Protein AF-A0A520G9H1-F1 (afdb_monomer)

Mean predicted aligned error: 18.65 Å

Radius of gyration: 43.54 Å; Cα contacts (8 Å, |Δi|>4): 37; chains: 1; bounding box: 94×42×138 Å

Solvent-accessible surface area (backbone atoms only — not comparable to full-atom va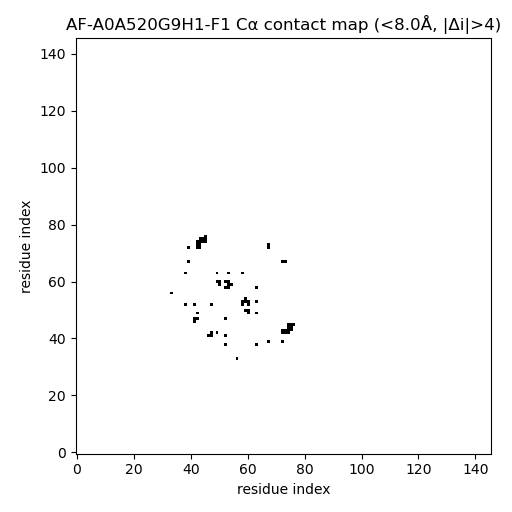lues): 9070 Å² total; per-residue (Å²): 139,77,81,86,88,86,83,84,87,80,88,83,88,86,79,90,80,81,83,88,83,83,87,83,88,84,87,81,88,75,91,69,79,76,64,58,66,62,52,49,52,45,47,36,65,47,79,60,51,62,62,58,53,11,63,76,67,75,46,53,49,67,57,56,55,55,46,33,67,73,72,68,62,66,60,67,56,60,63,64,50,48,55,49,51,52,52,48,52,51,50,53,50,52,54,49,50,54,51,51,52,53,52,49,54,50,50,53,52,51,50,54,52,50,51,53,53,50,51,53,54,53,49,51,54,52,51,54,50,49,53,50,56,51,50,50,53,54,49,53,59,52,61,75,74,110

Secondary structure (DSSP, 8-state):
-----------------------------------HHHHHHHHHH--S-HHHHHHHTT--HHHHHHHHHHTT-----HHHHHHHHHHHHHHHHHHHHHHHHHHHHHHHHHHHHHHHHHHHHHHHHHHHHHHHHHHHHHHHHHHTT-

Nearest PDB structures (foldseek):
  3lsg-assembly2_D  TM=4.591E-01  e=7.393E-01  Fusobacterium nucleatum subsp. nucleatum
  4a12-assembly1_B  TM=5.790E-01  e=2.639E+00  Staphylococcus aureus
  5nr6-assembly1_A  TM=4.428E-01  e=7.101E+00  Dictyostelium discoideum
  1wpk-assembly1_A  TM=4.529E-01  e=9.421E+00  Escherichia coli

Structure (mmCIF, N/CA/C/O backbone):
data_AF-A0A520G9H1-F1
#
_entry.id   AF-A0A520G9H1-F1
#
loop_
_atom_site.group_PDB
_atom_site.id
_atom_site.type_symbol
_atom_site.label_atom_id
_atom_site.label_alt_id
_atom_site.label_comp_id
_atom_site.label_asym_id
_atom_site.label_entity_id
_atom_site.label_seq_id
_atom_site.pdbx_PDB_ins_code
_atom_site.Cartn_x
_atom_site.Cartn_y
_atom_site.Cartn_z
_atom_site.occupancy
_atom_site.B_iso_or_equiv
_atom_site.auth_seq_id
_atom_site.auth_comp_id
_atom_site.auth_asym_id
_atom_site.auth_atom_id
_atom_site.pdbx_PDB_model_num
ATOM 1 N N . MET A 1 1 ? 28.851 23.096 -80.009 1.00 40.75 1 MET A N 1
ATOM 2 C CA . MET A 1 1 ? 27.704 23.690 -79.290 1.00 40.75 1 MET A CA 1
ATOM 3 C C . MET A 1 1 ? 27.801 23.240 -77.842 1.00 40.75 1 MET A C 1
ATOM 5 O O . MET A 1 1 ? 27.926 22.049 -77.636 1.00 40.75 1 MET A O 1
ATOM 9 N N . ALA A 1 2 ? 27.799 24.057 -76.806 1.00 39.44 2 ALA A N 1
ATOM 10 C CA . ALA A 1 2 ? 27.828 25.498 -76.655 1.00 39.44 2 ALA A CA 1
ATOM 11 C C . ALA A 1 2 ? 28.140 25.734 -75.160 1.00 39.44 2 ALA A C 1
ATOM 13 O O . ALA A 1 2 ? 27.678 24.973 -74.318 1.00 39.44 2 ALA A O 1
ATOM 14 N N . SER A 1 3 ? 28.926 26.774 -74.890 1.00 33.31 3 SER A N 1
ATOM 15 C CA . SER A 1 3 ? 28.736 27.734 -73.799 1.00 33.31 3 SER A CA 1
ATOM 16 C C . SER A 1 3 ? 28.707 27.273 -72.326 1.00 33.31 3 SER A C 1
ATOM 18 O O . SER A 1 3 ? 27.790 26.616 -71.848 1.00 33.31 3 SER A O 1
ATOM 20 N N . THR A 1 4 ? 29.700 27.793 -71.592 1.00 44.66 4 THR A N 1
ATOM 21 C CA . THR A 1 4 ? 29.676 28.400 -70.233 1.00 44.66 4 THR A CA 1
ATOM 22 C C . THR A 1 4 ? 28.349 29.128 -69.887 1.00 44.66 4 THR A C 1
ATOM 24 O O . THR A 1 4 ? 27.524 29.282 -70.785 1.00 44.66 4 THR A O 1
ATOM 27 N N . PRO A 1 5 ? 28.146 29.798 -68.720 1.00 54.22 5 PRO A N 1
ATOM 28 C CA . PRO A 1 5 ? 28.760 29.799 -67.371 1.00 54.22 5 PRO A CA 1
ATOM 29 C C . PRO A 1 5 ? 27.691 29.865 -66.231 1.00 54.22 5 PRO A C 1
ATOM 31 O O . PRO A 1 5 ? 26.507 29.979 -66.505 1.00 54.22 5 PRO A O 1
ATOM 34 N N . ALA A 1 6 ? 28.099 29.862 -64.951 1.00 31.56 6 ALA A N 1
ATOM 35 C CA . ALA A 1 6 ? 27.525 30.637 -63.817 1.00 31.56 6 ALA A CA 1
ATOM 36 C C . ALA A 1 6 ? 27.934 29.963 -62.489 1.00 31.56 6 ALA A C 1
ATOM 38 O O . ALA A 1 6 ? 27.896 28.750 -62.369 1.00 31.56 6 ALA A O 1
ATOM 39 N N . GLY A 1 7 ? 28.361 30.632 -61.421 1.00 33.72 7 GLY A N 1
ATOM 40 C CA . GLY A 1 7 ? 28.174 32.033 -61.078 1.00 33.72 7 GLY A CA 1
ATOM 41 C C . GLY A 1 7 ? 27.640 32.152 -59.646 1.00 33.72 7 GLY A C 1
ATOM 42 O O . GLY A 1 7 ? 26.453 32.337 -59.459 1.00 33.72 7 GLY A O 1
ATOM 43 N N . LYS A 1 8 ? 28.555 32.062 -58.668 1.00 33.97 8 LYS A N 1
ATOM 44 C CA . LYS A 1 8 ? 28.597 32.777 -57.370 1.00 33.97 8 LYS A CA 1
ATOM 45 C C . LYS A 1 8 ? 27.378 32.807 -56.405 1.00 33.97 8 LYS A C 1
ATOM 47 O O . LYS A 1 8 ? 26.420 33.527 -56.638 1.00 33.97 8 LYS A O 1
ATOM 52 N N . LYS A 1 9 ? 27.715 32.368 -55.168 1.00 37.31 9 LYS A N 1
ATOM 53 C CA . LYS A 1 9 ? 27.503 33.009 -53.831 1.00 37.31 9 LYS A CA 1
ATOM 54 C C . LYS A 1 9 ? 26.092 32.951 -53.195 1.00 37.31 9 LYS A C 1
ATOM 56 O O . LYS A 1 9 ? 25.126 32.843 -53.930 1.00 37.31 9 LYS A O 1
ATOM 61 N N . PRO A 1 10 ? 25.938 33.207 -51.869 1.00 42.09 10 PRO A N 1
ATOM 62 C CA . PRO A 1 10 ? 26.888 33.127 -50.736 1.00 42.09 10 PRO A CA 1
ATOM 63 C C . PRO A 1 10 ? 26.280 32.519 -49.436 1.00 42.09 10 PRO A C 1
ATOM 65 O O . PRO A 1 10 ? 25.092 32.262 -49.369 1.00 42.09 10 PRO A O 1
ATOM 68 N N . ALA A 1 11 ? 27.126 32.382 -48.400 1.00 35.03 11 ALA A N 1
ATOM 69 C CA . ALA A 1 11 ? 26.870 32.700 -46.977 1.00 35.03 11 ALA A CA 1
ATOM 70 C C . ALA A 1 11 ? 25.606 32.127 -46.277 1.00 35.03 11 ALA A C 1
ATOM 72 O O . ALA A 1 11 ? 24.482 32.313 -46.705 1.00 35.03 11 ALA A O 1
ATOM 73 N N . ASN A 1 12 ? 25.703 31.549 -45.080 1.00 34.00 12 ASN A N 1
ATOM 74 C CA . ASN A 1 12 ? 26.249 32.235 -43.909 1.00 34.00 12 ASN A CA 1
ATOM 75 C C . ASN A 1 12 ? 26.638 31.236 -42.781 1.00 34.00 12 ASN A C 1
ATOM 77 O O . ASN A 1 12 ? 26.134 30.115 -42.755 1.00 34.00 12 ASN A O 1
ATOM 81 N N . PRO A 1 13 ? 27.540 31.642 -41.866 1.00 46.19 13 PRO A N 1
ATOM 82 C CA . PRO A 1 13 ? 28.202 30.848 -40.826 1.00 46.19 13 PRO A CA 1
ATOM 83 C C . PRO A 1 13 ? 27.383 30.979 -39.508 1.00 46.19 13 PRO A C 1
ATOM 85 O O . PRO A 1 13 ? 26.207 31.326 -39.598 1.00 46.19 13 PRO A O 1
ATOM 88 N N . PRO A 1 14 ? 27.917 30.820 -38.275 1.00 46.28 14 PRO A N 1
ATOM 89 C CA . PRO A 1 14 ? 29.242 30.394 -37.815 1.00 46.28 14 PRO A CA 1
ATOM 90 C C . PRO A 1 14 ? 29.142 29.251 -36.773 1.00 46.28 14 PRO A C 1
ATOM 92 O O . PRO A 1 14 ? 28.071 28.880 -36.314 1.00 46.28 14 PRO A O 1
ATOM 95 N N . LYS A 1 15 ? 30.237 28.619 -36.354 1.00 32.94 15 LYS A N 1
ATOM 96 C CA . LYS A 1 15 ? 30.960 29.099 -35.171 1.00 32.94 15 LYS A CA 1
ATOM 97 C C . LYS A 1 15 ? 32.354 28.490 -35.112 1.00 32.94 15 LYS A C 1
ATOM 99 O O . LYS A 1 15 ? 32.540 27.279 -35.078 1.00 32.94 15 LYS A O 1
ATOM 104 N N . LYS A 1 16 ? 33.315 29.413 -35.088 1.00 35.91 16 LYS A N 1
ATOM 105 C CA . LYS A 1 16 ? 34.691 29.223 -34.647 1.00 35.91 16 LYS A CA 1
ATOM 106 C C . LYS A 1 16 ? 34.694 28.554 -33.273 1.00 35.91 16 LYS A C 1
ATOM 108 O O . LYS A 1 16 ? 34.070 29.066 -32.348 1.00 35.91 16 LYS A O 1
ATOM 113 N N . SER A 1 17 ? 35.518 27.532 -33.120 1.00 31.02 17 SER A N 1
ATOM 114 C CA . SER A 1 17 ? 36.286 27.369 -31.892 1.00 31.02 17 SER A CA 1
ATOM 115 C C . SER A 1 17 ? 37.723 27.054 -32.279 1.00 31.02 17 SER A C 1
ATOM 117 O O . SER A 1 17 ? 38.029 26.113 -33.009 1.00 31.02 17 SER A O 1
ATOM 119 N N . THR A 1 18 ? 38.556 27.987 -31.862 1.00 29.55 18 THR A N 1
ATOM 120 C CA . THR A 1 18 ? 39.968 28.208 -32.118 1.00 29.55 18 THR A CA 1
ATOM 121 C C . THR A 1 18 ? 40.826 27.011 -31.688 1.00 29.55 18 THR A C 1
ATOM 123 O O . THR A 1 18 ? 40.530 26.355 -30.694 1.00 29.55 18 THR A O 1
ATOM 126 N N . LYS A 1 19 ? 41.898 26.741 -32.445 1.00 36.81 19 LYS A N 1
ATOM 127 C CA . LYS A 1 19 ? 42.982 25.801 -32.095 1.00 36.81 19 LYS A CA 1
ATOM 128 C C . LYS A 1 19 ? 43.787 26.315 -30.881 1.00 36.81 19 LYS A C 1
ATOM 130 O O . LYS A 1 19 ? 43.704 27.501 -30.565 1.00 36.81 19 LYS A O 1
ATOM 135 N N . PRO A 1 20 ? 44.669 25.482 -30.304 1.00 35.34 20 PRO A N 1
ATOM 136 C CA . PRO A 1 20 ? 46.070 25.588 -30.724 1.00 35.34 20 PRO A CA 1
ATOM 137 C C . PRO A 1 20 ? 46.728 24.234 -31.039 1.00 35.34 20 PRO A C 1
ATOM 139 O O . PRO A 1 20 ? 46.143 23.168 -30.879 1.00 35.34 20 PRO A O 1
ATOM 142 N N . ALA A 1 21 ? 47.916 24.318 -31.633 1.00 32.34 21 ALA A N 1
ATOM 143 C CA . ALA A 1 21 ? 48.558 23.310 -32.464 1.00 32.34 21 ALA A CA 1
ATOM 144 C C . ALA A 1 21 ? 49.596 22.432 -31.728 1.00 32.34 21 ALA A C 1
ATOM 146 O O . ALA A 1 21 ? 50.433 22.963 -31.014 1.00 32.34 21 ALA A O 1
ATOM 147 N N . VAL A 1 22 ? 49.507 21.113 -31.983 1.00 49.72 22 VAL A N 1
ATOM 148 C CA . VAL A 1 22 ? 50.523 20.121 -32.443 1.00 49.72 22 VAL A CA 1
ATOM 149 C C . VAL A 1 22 ? 51.908 20.085 -31.756 1.00 49.72 22 VAL A C 1
ATOM 151 O O . VAL A 1 22 ? 52.572 21.108 -31.638 1.00 49.72 22 VAL A O 1
ATOM 154 N N . PRO A 1 23 ? 52.452 18.874 -31.506 1.00 37.44 23 PRO A N 1
ATOM 155 C CA . PRO A 1 23 ? 53.638 18.512 -32.287 1.00 37.44 23 PRO A CA 1
ATOM 156 C C . PRO A 1 23 ? 53.514 17.169 -33.026 1.00 37.44 23 PRO A C 1
ATOM 158 O O . PRO A 1 23 ? 52.702 16.298 -32.723 1.00 37.44 23 PRO A O 1
ATOM 161 N N . LEU A 1 24 ? 54.295 17.098 -34.099 1.00 37.16 24 LEU A N 1
ATOM 162 C CA . LEU A 1 24 ? 54.280 16.137 -35.191 1.00 37.16 24 LEU A CA 1
ATOM 163 C C . LEU A 1 24 ? 55.089 14.857 -34.888 1.00 37.16 24 LEU A C 1
ATOM 165 O O . LEU A 1 24 ? 56.220 14.950 -34.432 1.00 37.16 24 LEU A O 1
ATOM 169 N N . LYS A 1 25 ? 54.549 13.726 -35.380 1.00 36.75 25 LYS A N 1
ATOM 170 C CA . LYS A 1 25 ? 55.216 12.687 -36.207 1.00 36.75 25 LYS A CA 1
ATOM 171 C C . LYS A 1 25 ? 56.126 11.638 -35.536 1.00 36.75 25 LYS A C 1
ATOM 173 O O . LYS A 1 25 ? 57.214 11.943 -35.076 1.00 36.75 25 LYS A O 1
ATOM 178 N N . ALA A 1 26 ? 55.775 10.366 -35.755 1.00 26.86 26 ALA A N 1
ATOM 179 C CA . ALA A 1 26 ? 56.715 9.322 -36.176 1.00 26.86 26 ALA A CA 1
ATOM 180 C C . ALA A 1 26 ? 55.969 8.274 -37.023 1.00 26.86 26 ALA A C 1
ATOM 182 O O . ALA A 1 26 ? 54.886 7.819 -36.664 1.00 26.86 26 ALA A O 1
ATOM 183 N N . ALA A 1 27 ? 56.526 7.974 -38.192 1.00 32.44 27 ALA A N 1
ATOM 184 C CA . ALA A 1 27 ? 56.030 7.008 -39.159 1.00 32.44 27 ALA A CA 1
ATOM 185 C C . ALA A 1 27 ? 56.606 5.615 -38.868 1.00 32.44 27 ALA A C 1
ATOM 187 O O . ALA A 1 27 ? 57.746 5.521 -38.420 1.00 32.44 27 ALA A O 1
ATOM 188 N N . GLY A 1 28 ? 55.868 4.556 -39.216 1.00 25.66 28 GLY A N 1
ATOM 189 C CA . GLY A 1 28 ? 56.454 3.224 -39.381 1.00 25.66 28 GLY A CA 1
ATOM 190 C C . GLY A 1 28 ? 55.480 2.055 -39.247 1.00 25.66 28 GLY A C 1
ATOM 191 O O . GLY A 1 28 ? 55.240 1.606 -38.140 1.00 25.66 28 GLY A O 1
ATOM 192 N N . SER A 1 29 ? 55.008 1.550 -40.398 1.00 29.97 29 SER A N 1
ATOM 193 C CA . SER A 1 29 ? 54.803 0.121 -40.724 1.00 29.97 29 SER A CA 1
ATOM 194 C C . SER A 1 29 ? 54.009 -0.746 -39.724 1.00 29.97 29 SER A C 1
ATOM 196 O O . SER A 1 29 ? 54.499 -1.135 -38.674 1.00 29.97 29 SER A O 1
ATOM 198 N N . SER A 1 30 ? 52.794 -1.194 -40.031 1.00 31.14 30 SER A N 1
ATOM 199 C CA . SER A 1 30 ? 52.538 -2.193 -41.076 1.00 31.14 30 SER A CA 1
ATOM 200 C C . SER A 1 30 ? 51.032 -2.306 -41.327 1.00 31.14 30 SER A C 1
ATOM 202 O O . SER A 1 30 ? 50.215 -2.084 -40.434 1.00 31.14 30 SER A O 1
ATOM 204 N N . ALA A 1 31 ? 50.664 -2.643 -42.560 1.00 46.59 31 ALA A N 1
ATOM 205 C CA . ALA A 1 31 ? 49.299 -2.958 -42.941 1.00 46.59 31 ALA A CA 1
ATOM 206 C C . ALA A 1 31 ? 48.777 -4.158 -42.131 1.00 46.59 31 ALA A C 1
ATOM 208 O O . ALA A 1 31 ? 48.958 -5.305 -42.524 1.00 46.59 31 ALA A O 1
ATOM 209 N N . ARG A 1 32 ? 48.094 -3.901 -41.012 1.00 48.75 32 ARG A N 1
ATOM 210 C CA . ARG A 1 32 ? 47.029 -4.801 -40.579 1.00 48.75 32 ARG A CA 1
ATOM 211 C C . ARG A 1 32 ? 45.819 -4.411 -41.399 1.00 48.75 32 ARG A C 1
ATOM 213 O O . ARG A 1 32 ? 45.296 -3.308 -41.229 1.00 48.75 32 ARG A O 1
ATOM 220 N N . ALA A 1 33 ? 45.450 -5.266 -42.351 1.00 53.62 33 ALA A N 1
ATOM 221 C CA . ALA A 1 33 ? 44.150 -5.186 -42.991 1.00 53.62 33 ALA A CA 1
ATOM 222 C C . ALA A 1 33 ? 43.130 -4.956 -41.872 1.00 53.62 33 ALA A C 1
ATOM 224 O O . ALA A 1 33 ? 43.058 -5.718 -40.915 1.00 53.62 33 ALA A O 1
ATOM 225 N N . THR A 1 34 ? 42.494 -3.789 -41.873 1.00 60.56 34 THR A N 1
ATOM 226 C CA . THR A 1 34 ? 41.484 -3.499 -40.866 1.00 60.56 34 THR A CA 1
ATOM 227 C C . THR A 1 34 ? 40.316 -4.408 -41.198 1.00 60.56 34 THR A C 1
ATOM 229 O O . THR A 1 34 ? 39.693 -4.213 -42.241 1.00 60.56 34 THR A O 1
ATOM 232 N N . ASP A 1 35 ? 40.072 -5.409 -40.357 1.00 73.19 35 ASP A N 1
ATOM 233 C CA . ASP A 1 35 ? 39.024 -6.411 -40.558 1.00 73.19 35 ASP A CA 1
ATOM 234 C C . ASP A 1 35 ? 37.643 -5.770 -40.352 1.00 73.19 35 ASP A C 1
ATOM 236 O O . ASP A 1 35 ? 37.010 -5.880 -39.302 1.00 73.19 35 ASP A O 1
ATOM 240 N N . TRP A 1 36 ? 37.196 -5.013 -41.358 1.00 76.19 36 TRP A N 1
ATOM 241 C CA . TRP A 1 36 ? 35.937 -4.269 -41.335 1.00 76.19 36 TRP A CA 1
ATOM 242 C C . TRP A 1 36 ? 34.716 -5.188 -41.266 1.00 76.19 36 TRP A C 1
ATOM 244 O O . TRP A 1 36 ? 33.714 -4.784 -40.690 1.00 76.19 36 TRP A O 1
ATOM 254 N N . GLU A 1 37 ? 34.816 -6.413 -41.779 1.00 76.38 37 GLU A N 1
ATOM 255 C CA . GLU A 1 37 ? 33.760 -7.432 -41.711 1.00 76.38 37 GLU A CA 1
ATOM 256 C C . GLU A 1 37 ? 33.506 -7.888 -40.266 1.00 76.38 37 GLU A C 1
ATOM 258 O O . GLU A 1 37 ? 32.363 -7.958 -39.820 1.00 76.38 37 GLU A O 1
ATOM 263 N N . THR A 1 38 ? 34.569 -8.100 -39.485 1.00 76.81 38 THR A N 1
ATOM 264 C CA . THR A 1 38 ? 34.469 -8.426 -38.052 1.00 76.81 38 THR A CA 1
ATOM 265 C C . THR A 1 38 ? 33.843 -7.274 -37.270 1.00 76.81 38 THR A C 1
ATOM 267 O O . THR A 1 38 ? 32.976 -7.479 -36.422 1.00 76.81 38 THR A O 1
ATOM 270 N N . ILE A 1 39 ? 34.231 -6.040 -37.606 1.00 78.75 39 ILE A N 1
ATOM 271 C CA . ILE A 1 39 ? 33.670 -4.828 -37.002 1.00 78.75 39 ILE A CA 1
ATOM 272 C C . ILE A 1 39 ? 32.190 -4.673 -37.379 1.00 78.75 39 ILE A C 1
ATOM 274 O O . ILE A 1 39 ? 31.406 -4.262 -36.531 1.00 78.75 39 ILE A O 1
ATOM 278 N N . GLU A 1 40 ? 31.783 -5.007 -38.606 1.00 78.62 40 GLU A N 1
ATOM 279 C CA . GLU A 1 40 ? 30.380 -4.981 -39.038 1.00 78.62 40 GLU A CA 1
ATOM 280 C C . GLU A 1 40 ? 29.531 -5.990 -38.259 1.00 78.62 40 GLU A C 1
ATOM 282 O O . GLU A 1 40 ? 28.463 -5.636 -37.758 1.00 78.62 40 GLU A O 1
ATOM 287 N N . LEU A 1 41 ? 30.023 -7.222 -38.098 1.00 75.62 41 LEU A N 1
ATOM 288 C CA . LEU A 1 41 ? 29.349 -8.269 -37.327 1.00 75.62 41 LEU A CA 1
ATOM 289 C C . LEU A 1 41 ? 29.172 -7.864 -35.861 1.00 75.62 41 LEU A C 1
ATOM 291 O O . LEU A 1 41 ? 28.061 -7.931 -35.336 1.00 75.62 41 LEU A O 1
ATOM 295 N N . ASP A 1 42 ? 30.229 -7.365 -35.219 1.00 74.12 42 ASP A N 1
ATOM 296 C CA . ASP A 1 42 ? 30.174 -6.884 -33.835 1.00 74.12 42 ASP A CA 1
ATOM 297 C C . ASP A 1 42 ? 29.295 -5.626 -33.687 1.00 74.12 42 ASP A C 1
ATOM 299 O O . ASP A 1 42 ? 28.618 -5.439 -32.666 1.00 74.12 42 ASP A O 1
ATOM 303 N N . TYR A 1 43 ? 29.262 -4.767 -34.715 1.00 76.06 43 TYR A N 1
ATOM 304 C CA . TYR A 1 43 ? 28.415 -3.575 -34.760 1.00 76.06 43 TYR A CA 1
ATOM 305 C C . TYR A 1 43 ? 26.934 -3.952 -34.844 1.00 76.0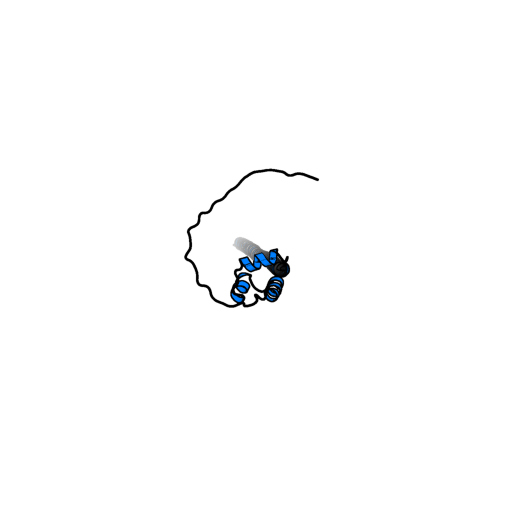6 43 TYR A C 1
ATOM 307 O O . TYR A 1 43 ? 26.134 -3.406 -34.079 1.00 76.06 43 TYR A O 1
ATOM 315 N N . ARG A 1 44 ? 26.584 -4.903 -35.721 1.00 74.56 44 ARG A N 1
ATOM 316 C CA . ARG A 1 44 ? 25.222 -5.432 -35.888 1.00 74.56 44 ARG A CA 1
ATOM 317 C C . ARG A 1 44 ? 24.762 -6.223 -34.670 1.00 74.56 44 ARG A C 1
ATOM 319 O O . ARG A 1 44 ? 23.659 -5.993 -34.186 1.00 74.56 44 ARG A O 1
ATOM 326 N N . ALA A 1 45 ? 25.634 -7.071 -34.118 1.00 74.56 45 ALA A N 1
ATOM 327 C CA . ALA A 1 45 ? 25.353 -7.863 -32.922 1.00 74.56 45 ALA A CA 1
ATOM 328 C C . ALA A 1 45 ? 25.055 -6.986 -31.695 1.00 74.56 45 ALA A C 1
ATOM 330 O O . ALA A 1 45 ? 24.363 -7.405 -30.770 1.00 74.56 45 ALA A O 1
ATOM 331 N N . GLY A 1 46 ? 25.594 -5.763 -31.643 1.00 70.25 46 GLY A N 1
ATOM 332 C CA . GLY A 1 46 ? 25.261 -4.786 -30.609 1.00 70.25 46 GLY A CA 1
ATOM 333 C C . GLY A 1 46 ? 25.706 -5.166 -29.188 1.00 70.25 46 GLY A C 1
ATOM 334 O O . GLY A 1 46 ? 25.341 -4.468 -28.234 1.00 70.25 46 GLY A O 1
ATOM 335 N N . ILE A 1 47 ? 26.509 -6.227 -29.042 1.00 66.62 47 ILE A N 1
ATOM 336 C CA . ILE A 1 47 ? 27.019 -6.768 -27.772 1.00 66.62 47 ILE A CA 1
ATOM 337 C C . ILE A 1 47 ? 28.154 -5.892 -27.226 1.00 66.62 47 ILE A C 1
ATOM 339 O O . ILE A 1 47 ? 28.149 -5.557 -26.040 1.00 66.62 47 ILE A O 1
ATOM 343 N N . LYS A 1 48 ? 29.086 -5.470 -28.092 1.00 71.06 48 LYS A N 1
ATOM 344 C CA . LYS A 1 48 ? 30.237 -4.627 -27.735 1.00 71.06 48 LYS A CA 1
ATOM 345 C C . LYS A 1 48 ? 29.906 -3.138 -27.886 1.00 71.06 48 LYS A C 1
ATOM 347 O O . LYS A 1 48 ? 29.153 -2.712 -28.772 1.00 71.06 48 LYS A O 1
ATOM 352 N N . THR A 1 49 ? 30.436 -2.301 -26.996 1.00 76.25 49 THR A N 1
ATOM 353 C CA . THR A 1 49 ? 30.326 -0.839 -27.149 1.00 76.25 49 THR A CA 1
ATOM 354 C C . THR A 1 49 ? 31.286 -0.350 -28.234 1.00 76.25 49 THR A C 1
ATOM 356 O O . THR A 1 49 ? 32.337 -0.946 -28.453 1.00 76.25 49 THR A O 1
ATOM 359 N N . LEU A 1 50 ? 30.960 0.761 -28.903 1.00 74.19 50 LEU A N 1
ATOM 360 C CA . LEU A 1 50 ? 31.812 1.314 -29.969 1.00 74.19 50 LEU A CA 1
ATOM 361 C C . LEU A 1 50 ? 33.233 1.637 -29.484 1.00 74.19 50 LEU A C 1
ATOM 363 O O . LEU A 1 50 ? 34.178 1.573 -30.262 1.00 74.19 50 LEU A O 1
ATOM 367 N N . ARG A 1 51 ? 33.376 1.959 -28.193 1.00 77.06 51 ARG A N 1
ATOM 368 C CA . ARG A 1 51 ? 34.661 2.198 -27.537 1.00 77.06 51 ARG A CA 1
ATOM 369 C C . ARG A 1 51 ? 35.465 0.910 -27.339 1.00 77.06 51 ARG A C 1
ATOM 371 O O . ARG A 1 51 ? 36.652 0.907 -27.625 1.00 77.06 51 ARG A O 1
ATOM 378 N N . GLN A 1 52 ? 34.819 -0.183 -26.937 1.00 79.25 52 GLN A N 1
ATOM 379 C CA . GLN A 1 52 ? 35.474 -1.492 -26.808 1.00 79.25 52 GLN A CA 1
ATOM 380 C C . GLN A 1 52 ? 35.922 -2.040 -28.170 1.00 79.25 52 GLN A C 1
ATOM 382 O O . GLN A 1 52 ? 37.043 -2.512 -28.298 1.00 79.25 52 GLN A O 1
ATOM 387 N N . MET A 1 53 ? 35.092 -1.897 -29.208 1.00 76.12 53 MET A N 1
ATOM 388 C CA . MET A 1 53 ? 35.463 -2.278 -30.580 1.00 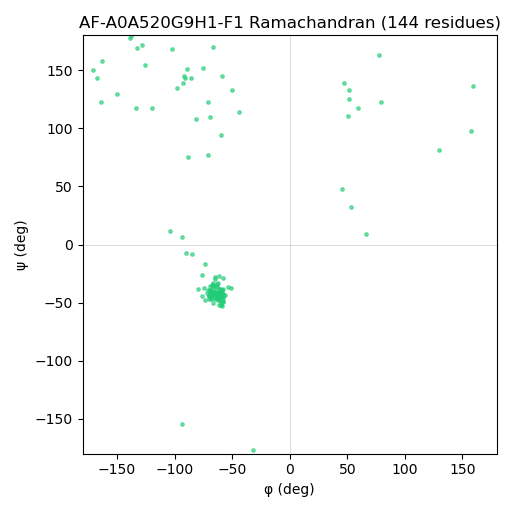76.12 53 MET A CA 1
ATOM 389 C C . MET A 1 53 ? 36.626 -1.426 -31.113 1.00 76.12 53 MET A C 1
ATOM 391 O O . MET A 1 53 ? 37.501 -1.911 -31.824 1.00 76.12 53 MET A O 1
ATOM 395 N N . ALA A 1 54 ? 36.652 -0.140 -30.757 1.00 79.38 54 ALA A N 1
ATOM 396 C CA . ALA A 1 54 ? 37.743 0.764 -31.095 1.00 79.38 54 ALA A CA 1
ATOM 397 C C . ALA A 1 54 ? 39.063 0.353 -30.413 1.00 79.38 54 ALA A C 1
ATOM 399 O O . ALA A 1 54 ? 40.104 0.332 -31.067 1.00 79.38 54 ALA A O 1
ATOM 400 N N . GLU A 1 55 ? 39.016 -0.034 -29.137 1.00 80.38 55 GLU A N 1
ATOM 401 C CA . GLU A 1 55 ? 40.178 -0.513 -28.376 1.00 80.38 55 GLU A CA 1
ATOM 402 C C . GLU A 1 55 ? 40.728 -1.845 -28.931 1.00 80.38 55 GLU A C 1
ATOM 404 O O . GLU A 1 55 ? 41.936 -1.969 -29.125 1.00 80.38 55 GLU A O 1
ATOM 409 N N . GLU A 1 56 ? 39.860 -2.801 -29.278 1.00 78.69 56 GLU A N 1
ATOM 410 C CA . GLU A 1 56 ? 40.234 -4.123 -29.813 1.00 78.69 56 GLU A CA 1
ATOM 411 C C . GLU A 1 56 ? 40.873 -4.042 -31.209 1.00 78.69 56 GLU A C 1
ATOM 413 O O . GLU A 1 56 ? 41.904 -4.662 -31.475 1.00 78.69 56 GLU A O 1
ATOM 418 N N . HIS A 1 57 ? 40.312 -3.208 -32.089 1.00 75.88 57 HIS A N 1
ATOM 419 C CA . HIS A 1 57 ? 40.799 -3.049 -33.461 1.00 75.88 57 HIS A CA 1
ATOM 420 C C . HIS A 1 57 ? 41.805 -1.899 -33.629 1.00 75.88 57 HIS A C 1
ATOM 422 O O . HIS A 1 57 ? 42.200 -1.591 -34.753 1.00 75.88 57 HIS A O 1
ATOM 428 N N . SER A 1 58 ? 42.242 -1.260 -32.532 1.00 77.06 58 SER A N 1
ATOM 429 C CA . SER A 1 58 ? 43.132 -0.081 -32.557 1.00 77.06 58 SER A CA 1
ATOM 430 C C . SER A 1 58 ? 42.605 1.061 -33.446 1.00 77.06 58 SER A C 1
ATOM 432 O O . SER A 1 58 ? 43.367 1.802 -34.069 1.00 77.06 58 SER A O 1
ATOM 434 N N . LEU A 1 59 ? 41.281 1.194 -33.527 1.00 76.94 59 LEU A N 1
ATOM 435 C CA . LEU A 1 59 ? 40.590 2.232 -34.282 1.00 76.94 59 LEU A CA 1
ATOM 436 C C . LEU A 1 59 ? 40.085 3.325 -33.345 1.00 76.94 59 LEU A C 1
ATOM 438 O O . LEU A 1 59 ? 40.052 3.189 -32.129 1.00 76.94 59 LEU A O 1
ATOM 442 N N . THR A 1 60 ? 39.649 4.439 -33.921 1.00 81.12 60 THR A N 1
ATOM 443 C CA . THR A 1 60 ? 38.889 5.440 -33.167 1.00 81.12 60 THR A CA 1
ATOM 444 C C . THR A 1 60 ? 37.399 5.148 -33.300 1.00 81.12 60 THR A C 1
ATOM 446 O O . THR A 1 60 ? 36.930 4.772 -34.375 1.00 81.12 60 THR A O 1
ATOM 449 N N . GLU A 1 61 ? 36.620 5.395 -32.245 1.00 79.81 61 GLU A N 1
ATOM 450 C CA . GLU A 1 61 ? 35.152 5.286 -32.288 1.00 79.81 61 GLU A CA 1
ATOM 451 C C . GLU A 1 61 ? 34.555 6.072 -33.476 1.00 79.81 61 GLU A C 1
ATOM 453 O O . GLU A 1 61 ? 33.621 5.625 -34.147 1.00 79.81 61 GLU A O 1
ATOM 458 N N . GLY A 1 62 ? 35.139 7.234 -33.787 1.00 82.19 62 GLY A N 1
ATOM 459 C CA . GLY A 1 62 ? 34.743 8.062 -34.923 1.00 82.19 62 GLY A CA 1
ATOM 460 C C . GLY A 1 62 ? 34.972 7.409 -36.292 1.00 82.19 62 GLY A C 1
ATOM 461 O O . GLY A 1 62 ? 34.214 7.695 -37.218 1.00 82.19 62 GLY A O 1
ATOM 462 N N . ALA A 1 63 ? 35.971 6.533 -36.440 1.00 82.12 63 ALA A N 1
ATOM 463 C CA . ALA A 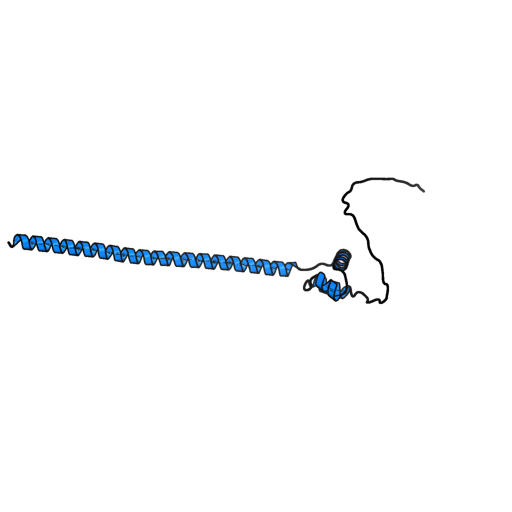1 63 ? 36.210 5.794 -37.681 1.00 82.12 63 ALA A CA 1
ATOM 464 C C . ALA A 1 63 ? 35.119 4.740 -37.922 1.00 82.12 63 ALA A C 1
ATOM 466 O O . ALA A 1 63 ? 34.573 4.677 -39.022 1.00 82.12 63 ALA A O 1
ATOM 467 N N . ILE A 1 64 ? 34.734 4.000 -36.877 1.00 81.00 64 ILE A N 1
ATOM 468 C CA . ILE A 1 64 ? 33.654 3.003 -36.926 1.00 81.00 64 ILE A CA 1
ATOM 469 C C . ILE A 1 64 ? 32.317 3.686 -37.243 1.00 81.00 64 ILE A C 1
ATOM 471 O O . ILE A 1 64 ? 31.612 3.265 -38.153 1.00 81.00 64 ILE A O 1
ATOM 475 N N . ARG A 1 65 ? 31.996 4.813 -36.586 1.00 80.94 65 ARG A N 1
ATOM 476 C CA . ARG A 1 65 ? 30.768 5.585 -36.872 1.00 80.94 65 ARG A CA 1
ATOM 477 C C . ARG A 1 65 ? 30.714 6.125 -38.304 1.00 80.94 65 ARG A C 1
ATOM 479 O O . ARG A 1 65 ? 29.656 6.114 -38.926 1.00 80.94 65 ARG A O 1
ATOM 486 N N . LYS A 1 66 ? 31.839 6.622 -38.831 1.00 83.69 66 LYS A N 1
ATOM 487 C CA . LYS A 1 66 ? 31.918 7.114 -40.218 1.00 83.69 66 LYS A CA 1
ATOM 488 C C . LYS A 1 66 ? 31.742 5.990 -41.233 1.00 83.69 66 LYS A C 1
ATOM 490 O O . LYS A 1 66 ? 31.159 6.237 -42.283 1.00 83.69 66 LYS A O 1
ATOM 495 N N . ARG A 1 67 ? 32.250 4.793 -40.929 1.00 83.00 67 ARG A N 1
ATOM 496 C CA . ARG A 1 67 ? 32.120 3.622 -41.795 1.00 83.00 67 ARG A CA 1
ATOM 497 C C . ARG A 1 67 ? 30.707 3.050 -41.765 1.00 83.00 67 ARG A C 1
ATOM 499 O O . ARG A 1 67 ? 30.103 2.943 -42.819 1.00 83.00 67 ARG A O 1
ATOM 506 N N . ALA A 1 68 ? 30.141 2.867 -40.575 1.00 80.50 68 ALA A N 1
ATOM 507 C CA . ALA A 1 68 ? 28.754 2.447 -40.392 1.00 80.50 68 ALA A CA 1
ATOM 508 C C . ALA A 1 68 ? 27.753 3.350 -41.132 1.00 80.50 68 ALA A C 1
ATOM 510 O O . ALA A 1 68 ? 26.784 2.859 -41.687 1.00 80.50 68 ALA A O 1
ATOM 511 N N . LYS A 1 69 ? 28.003 4.667 -41.191 1.00 81.06 69 LYS A N 1
ATOM 512 C CA . LYS A 1 69 ? 27.168 5.611 -41.956 1.00 81.06 69 LYS A CA 1
ATOM 513 C C . LYS A 1 69 ? 27.396 5.558 -43.475 1.00 81.06 69 LYS A C 1
ATOM 515 O O . LYS A 1 69 ? 26.538 5.991 -44.228 1.00 81.06 69 LYS A O 1
ATOM 520 N N . ARG A 1 70 ? 28.579 5.140 -43.927 1.00 81.94 70 ARG A N 1
ATOM 521 C CA . ARG A 1 70 ? 28.892 5.006 -45.358 1.00 81.9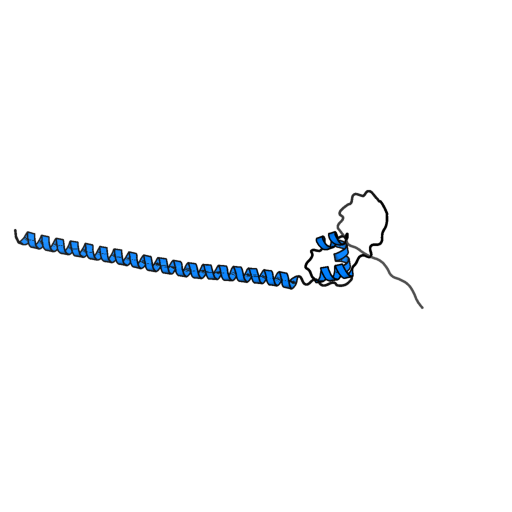4 70 ARG A CA 1
ATOM 522 C C . ARG A 1 70 ? 28.307 3.716 -45.929 1.00 81.94 70 ARG A C 1
ATOM 524 O O . ARG A 1 70 ? 27.846 3.730 -47.060 1.00 81.94 70 ARG A O 1
ATOM 531 N N . ASP A 1 71 ? 28.360 2.655 -45.133 1.00 77.81 71 ASP A N 1
ATOM 532 C CA . ASP A 1 71 ? 27.997 1.294 -45.521 1.00 77.81 71 ASP A CA 1
ATOM 533 C C . ASP A 1 71 ? 26.617 0.890 -44.941 1.00 77.81 71 ASP A C 1
ATOM 535 O O . ASP A 1 71 ? 26.256 -0.282 -44.953 1.00 77.81 71 ASP A O 1
ATOM 539 N N . ASP A 1 72 ? 25.861 1.863 -44.409 1.00 74.19 72 ASP A N 1
ATOM 540 C CA . ASP A 1 72 ? 24.517 1.732 -43.820 1.00 74.19 72 ASP A CA 1
ATOM 541 C C . ASP A 1 72 ? 24.348 0.544 -42.852 1.00 74.19 72 ASP A C 1
ATOM 543 O O . ASP A 1 72 ? 23.384 -0.222 -42.894 1.00 74.19 72 ASP A O 1
ATOM 547 N N . TRP A 1 73 ? 25.293 0.391 -41.924 1.00 80.38 73 TRP A N 1
ATOM 548 C CA . TRP A 1 73 ? 25.215 -0.640 -40.893 1.00 80.38 73 TRP A CA 1
ATOM 549 C C . TRP A 1 73 ? 24.121 -0.311 -39.871 1.00 80.38 73 TRP A C 1
ATOM 551 O O . TRP A 1 73 ? 24.160 0.724 -39.201 1.00 80.38 73 TRP A O 1
ATOM 561 N N . THR A 1 74 ? 23.167 -1.222 -39.700 1.00 66.62 74 THR A N 1
ATOM 562 C CA . THR A 1 74 ? 22.103 -1.141 -38.693 1.00 66.62 74 THR A CA 1
ATOM 563 C C . THR A 1 74 ? 22.514 -1.869 -37.412 1.00 66.62 74 THR A C 1
ATOM 565 O O . THR A 1 74 ? 23.129 -2.928 -37.464 1.00 66.62 74 THR A O 1
ATOM 568 N N . ARG A 1 75 ? 22.213 -1.300 -36.239 1.00 67.94 75 ARG A N 1
ATOM 569 C CA . ARG A 1 75 ? 22.496 -1.917 -34.931 1.00 67.94 75 ARG A CA 1
ATOM 570 C C . ARG A 1 75 ? 21.196 -2.120 -34.168 1.00 67.94 75 ARG A C 1
ATOM 572 O O . ARG A 1 75 ? 20.564 -1.139 -33.774 1.00 67.94 75 ARG A O 1
ATOM 579 N N . ASP A 1 76 ? 20.861 -3.369 -33.871 1.00 64.06 76 ASP A N 1
ATOM 580 C CA . ASP A 1 76 ? 19.603 -3.723 -33.211 1.00 64.06 76 ASP A CA 1
ATOM 581 C C . ASP A 1 76 ? 19.756 -3.675 -31.685 1.00 64.06 76 ASP A C 1
ATOM 583 O O . ASP A 1 76 ? 19.887 -4.669 -30.977 1.00 64.06 76 ASP A O 1
ATOM 587 N N . LEU A 1 77 ? 19.788 -2.452 -31.149 1.00 65.06 77 LEU A N 1
ATOM 588 C CA . LEU A 1 77 ? 19.761 -2.195 -29.701 1.00 65.06 77 LEU A CA 1
ATOM 589 C C . LEU A 1 77 ? 18.328 -2.155 -29.135 1.00 65.06 77 LEU A C 1
ATOM 591 O O . LEU A 1 77 ? 18.135 -2.068 -27.920 1.00 65.06 77 LEU A O 1
ATOM 595 N N . SER A 1 78 ? 17.340 -2.191 -30.026 1.00 62.31 78 SER A N 1
ATOM 596 C CA . SER A 1 78 ? 15.906 -2.095 -29.757 1.00 62.31 78 SER A CA 1
ATOM 597 C C . SER A 1 78 ? 15.428 -3.209 -28.835 1.00 62.31 78 SER A C 1
ATOM 599 O O . SER A 1 78 ? 14.799 -2.922 -27.822 1.00 62.31 78 SER A O 1
ATOM 601 N N . GLU A 1 79 ? 15.798 -4.458 -29.112 1.00 68.88 79 GLU A N 1
ATOM 602 C CA . GLU A 1 79 ? 15.339 -5.617 -28.341 1.00 68.88 79 GLU A CA 1
ATOM 603 C C . GLU A 1 79 ? 15.816 -5.572 -26.885 1.00 68.88 79 GLU A C 1
ATOM 605 O O . GLU A 1 79 ? 15.043 -5.801 -25.956 1.00 68.88 79 GLU A O 1
ATOM 610 N N . ARG A 1 80 ? 17.078 -5.187 -26.649 1.00 67.38 80 ARG A N 1
ATOM 611 C CA . ARG A 1 80 ? 17.630 -5.069 -25.287 1.00 67.38 80 ARG A CA 1
ATOM 612 C C . ARG A 1 80 ? 17.019 -3.908 -24.507 1.00 67.38 80 ARG A C 1
ATOM 614 O O . ARG A 1 80 ? 16.841 -4.015 -23.292 1.00 67.38 80 ARG A O 1
ATOM 621 N N . ILE A 1 81 ? 16.721 -2.796 -25.178 1.00 73.62 81 ILE A N 1
ATOM 622 C CA . ILE A 1 81 ? 16.054 -1.646 -24.559 1.00 73.62 81 ILE A CA 1
ATOM 623 C C . ILE A 1 81 ? 14.601 -2.001 -24.233 1.00 73.62 81 ILE A C 1
ATOM 625 O O . ILE A 1 81 ? 14.165 -1.745 -23.113 1.00 73.62 81 ILE A O 1
ATOM 629 N N . GLN A 1 82 ? 13.895 -2.653 -25.156 1.00 72.38 82 GLN A N 1
ATOM 630 C CA . GLN A 1 82 ? 12.516 -3.097 -24.980 1.00 72.38 82 GLN A CA 1
ATOM 631 C C . GLN A 1 82 ? 12.397 -4.111 -23.838 1.00 72.38 82 GLN A C 1
ATOM 633 O O . GLN A 1 82 ? 11.603 -3.912 -22.922 1.00 72.38 82 GLN A O 1
ATOM 638 N N . ALA A 1 83 ? 13.267 -5.125 -23.802 1.00 73.88 83 ALA A N 1
ATOM 639 C CA . ALA A 1 83 ? 13.304 -6.100 -22.714 1.00 73.88 83 ALA A CA 1
ATOM 640 C C . ALA A 1 83 ? 13.560 -5.439 -21.347 1.00 73.88 83 ALA A C 1
ATOM 642 O O . ALA A 1 83 ? 12.948 -5.804 -20.342 1.00 73.88 83 ALA A O 1
ATOM 643 N N . LYS A 1 84 ? 14.441 -4.429 -21.292 1.00 77.06 84 LYS A N 1
ATOM 644 C CA . LYS A 1 84 ? 14.710 -3.679 -20.058 1.00 77.06 84 LYS A CA 1
ATOM 645 C C . LYS A 1 84 ? 13.535 -2.784 -19.656 1.00 77.06 84 LYS A C 1
ATOM 647 O O . LYS A 1 84 ? 13.238 -2.699 -18.466 1.00 77.06 84 LYS A O 1
ATOM 652 N N . ALA A 1 85 ? 12.870 -2.141 -20.613 1.00 74.94 85 ALA A N 1
ATOM 653 C CA . ALA A 1 85 ? 11.688 -1.319 -20.368 1.00 74.94 85 ALA A CA 1
ATOM 654 C C . ALA A 1 85 ? 10.519 -2.168 -19.848 1.00 74.94 85 ALA A C 1
ATOM 656 O O . ALA A 1 85 ? 9.941 -1.845 -18.813 1.00 74.94 85 ALA A O 1
ATOM 657 N N . GLU A 1 86 ? 10.238 -3.305 -20.482 1.00 79.81 86 GLU A N 1
ATOM 658 C CA . GLU A 1 86 ? 9.211 -4.244 -20.026 1.00 79.81 86 GLU A CA 1
ATOM 659 C C . GLU A 1 86 ? 9.513 -4.807 -18.638 1.00 79.81 86 GLU A C 1
ATOM 661 O O . GLU A 1 86 ? 8.613 -4.914 -17.807 1.00 79.81 86 GLU A O 1
ATOM 666 N N . ALA A 1 87 ? 10.776 -5.135 -18.350 1.00 85.00 87 ALA A N 1
ATOM 667 C CA . ALA A 1 87 ? 11.173 -5.599 -17.026 1.00 85.00 87 ALA A CA 1
ATOM 668 C C . ALA A 1 87 ? 10.953 -4.530 -15.941 1.00 85.00 87 ALA A C 1
ATOM 670 O O . ALA A 1 87 ? 10.589 -4.873 -14.817 1.00 85.00 87 ALA A O 1
ATOM 671 N N . LEU A 1 88 ? 11.164 -3.249 -16.257 1.00 84.12 88 LEU A N 1
ATOM 672 C CA . LEU A 1 88 ? 10.885 -2.146 -15.334 1.00 84.12 88 LEU A CA 1
ATOM 673 C C . LEU A 1 88 ? 9.381 -1.957 -15.126 1.00 84.12 88 LEU A C 1
ATOM 675 O O . LEU A 1 88 ? 8.942 -1.928 -13.981 1.00 84.12 88 LEU A O 1
ATOM 679 N N . VAL A 1 89 ? 8.588 -1.944 -16.202 1.00 87.50 89 VAL A N 1
ATOM 680 C CA . VAL A 1 89 ? 7.122 -1.827 -16.115 1.00 87.50 89 VAL A CA 1
ATOM 681 C C . VAL A 1 89 ? 6.522 -2.983 -15.319 1.00 87.50 89 VAL A C 1
ATOM 683 O O . VAL A 1 89 ? 5.700 -2.747 -14.440 1.00 87.50 89 VAL A O 1
ATOM 686 N N . ARG A 1 90 ? 6.967 -4.225 -15.552 1.00 87.81 90 ARG A N 1
ATOM 687 C CA . ARG A 1 90 ? 6.520 -5.383 -14.761 1.00 87.81 90 ARG A CA 1
ATOM 688 C C . ARG A 1 90 ? 6.877 -5.228 -13.285 1.00 87.81 90 ARG A C 1
ATOM 690 O O . ARG A 1 90 ? 6.031 -5.474 -12.436 1.00 87.81 90 ARG A O 1
ATOM 697 N N . LYS A 1 91 ? 8.100 -4.794 -12.962 1.00 86.06 91 LYS A N 1
ATOM 698 C CA . LYS A 1 91 ? 8.513 -4.564 -11.567 1.00 86.06 91 LYS A CA 1
ATOM 699 C C . LYS A 1 91 ? 7.686 -3.474 -10.892 1.00 86.06 91 LYS A C 1
ATOM 701 O O . LYS A 1 91 ? 7.287 -3.659 -9.747 1.00 86.06 91 LYS A O 1
ATOM 706 N N . ASP A 1 92 ? 7.418 -2.370 -11.581 1.00 81.62 92 ASP A N 1
ATOM 707 C CA . ASP A 1 92 ? 6.611 -1.275 -11.041 1.00 81.62 92 ASP A CA 1
ATOM 708 C C . ASP A 1 92 ? 5.136 -1.667 -10.890 1.00 81.62 92 ASP A C 1
ATOM 710 O O . ASP A 1 92 ? 4.526 -1.339 -9.873 1.00 81.62 92 ASP A O 1
ATOM 714 N N . ALA A 1 93 ? 4.582 -2.424 -11.842 1.00 82.81 93 ALA A N 1
ATOM 715 C CA . ALA A 1 93 ? 3.229 -2.968 -11.759 1.00 82.81 93 ALA A CA 1
ATOM 716 C C . ALA A 1 93 ? 3.080 -3.918 -10.562 1.00 82.81 93 ALA A C 1
ATOM 718 O O . ALA A 1 93 ? 2.235 -3.675 -9.703 1.00 82.81 93 ALA A O 1
ATOM 719 N N . VAL A 1 94 ? 3.969 -4.911 -10.435 1.00 85.00 94 VAL A N 1
ATOM 720 C CA . VAL A 1 94 ? 3.978 -5.858 -9.304 1.00 85.00 94 VAL A CA 1
ATOM 721 C C . VAL A 1 94 ? 4.160 -5.122 -7.978 1.00 85.00 94 VAL A C 1
ATOM 723 O O . VAL A 1 94 ? 3.460 -5.383 -7.005 1.00 85.00 94 VAL A O 1
ATOM 726 N N . ARG A 1 95 ? 5.073 -4.146 -7.918 1.00 82.81 95 ARG A N 1
ATOM 727 C CA . ARG A 1 95 ? 5.277 -3.327 -6.716 1.00 82.81 95 ARG A CA 1
ATOM 728 C C . ARG A 1 95 ? 4.007 -2.568 -6.328 1.00 82.81 95 ARG A C 1
ATOM 730 O O . ARG A 1 95 ? 3.738 -2.424 -5.136 1.00 82.81 95 ARG A O 1
ATOM 737 N N . ASN A 1 96 ? 3.269 -2.032 -7.296 1.00 82.81 96 ASN A N 1
ATOM 738 C CA . ASN A 1 96 ? 2.036 -1.299 -7.031 1.00 82.81 96 ASN A CA 1
ATOM 739 C C . ASN A 1 96 ? 0.920 -2.232 -6.555 1.00 82.81 96 ASN A C 1
ATOM 741 O O . ASN A 1 96 ? 0.290 -1.906 -5.555 1.00 82.81 96 ASN A O 1
ATOM 745 N N . GLU A 1 97 ? 0.750 -3.390 -7.193 1.00 79.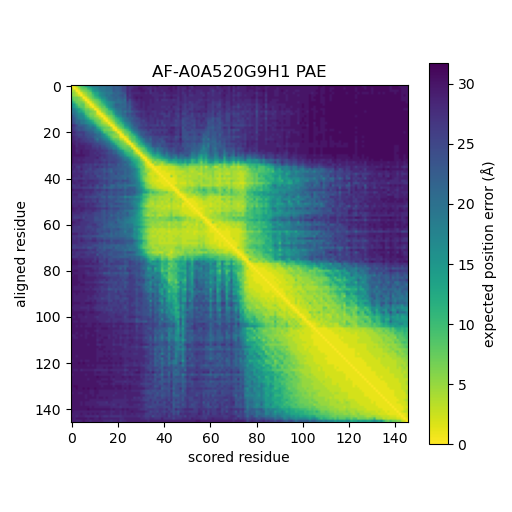44 97 GLU A N 1
ATOM 746 C CA . GLU A 1 97 ? -0.230 -4.417 -6.816 1.00 79.44 97 GLU A CA 1
ATOM 747 C C . GLU A 1 97 ? 0.000 -4.922 -5.386 1.00 79.44 97 GLU A C 1
ATOM 749 O O . GLU A 1 97 ? -0.875 -4.783 -4.530 1.00 79.44 97 GLU A O 1
ATOM 754 N N . VAL A 1 98 ? 1.232 -5.340 -5.068 1.00 82.94 98 VAL A N 1
ATOM 755 C CA . VAL A 1 98 ? 1.606 -5.794 -3.716 1.00 82.94 98 VAL A CA 1
ATOM 756 C C . VAL A 1 98 ? 1.347 -4.705 -2.672 1.00 82.94 98 VAL A C 1
ATOM 758 O O . VAL A 1 98 ? 0.890 -4.984 -1.563 1.00 82.94 98 VAL A O 1
ATOM 761 N N . ARG A 1 99 ? 1.607 -3.434 -3.006 1.00 82.38 99 ARG A N 1
ATOM 762 C CA . ARG A 1 99 ? 1.331 -2.303 -2.107 1.00 82.38 99 ARG A CA 1
ATOM 763 C C . ARG A 1 99 ? -0.155 -2.052 -1.916 1.00 82.38 99 ARG A C 1
ATOM 765 O O . ARG A 1 99 ? -0.545 -1.679 -0.812 1.00 82.38 99 ARG A O 1
ATOM 772 N N . THR A 1 100 ? -0.962 -2.177 -2.965 1.00 81.25 100 THR A N 1
ATOM 773 C CA . THR A 1 100 ? -2.411 -1.995 -2.862 1.00 81.25 100 THR A CA 1
ATOM 774 C C . THR A 1 100 ? -3.042 -3.118 -2.058 1.00 81.25 100 THR A C 1
ATOM 776 O O . THR A 1 100 ? -3.766 -2.817 -1.115 1.00 81.25 100 THR A O 1
ATOM 779 N N . GLU A 1 101 ? -2.694 -4.373 -2.339 1.00 82.44 101 GLU A N 1
ATOM 780 C CA . GLU A 1 101 ? -3.187 -5.540 -1.603 1.00 82.44 101 GLU A CA 1
ATOM 781 C C . GLU A 1 101 ? -2.804 -5.459 -0.126 1.00 82.44 101 GLU A C 1
ATOM 783 O O . GLU A 1 101 ? -3.678 -5.494 0.736 1.00 82.44 101 GLU A O 1
ATOM 788 N N . SER A 1 102 ? -1.523 -5.213 0.179 1.00 82.12 102 SER A N 1
ATOM 789 C CA . SER A 1 102 ? -1.054 -5.103 1.569 1.00 82.12 102 SER A CA 1
ATOM 790 C C . SER A 1 102 ? -1.801 -4.005 2.336 1.00 82.12 102 SER A C 1
ATOM 792 O O . SER A 1 102 ? -2.238 -4.219 3.464 1.00 82.12 102 SER A O 1
ATOM 794 N N . ARG A 1 103 ? -2.024 -2.839 1.711 1.00 85.38 103 ARG A N 1
ATOM 795 C CA . ARG A 1 103 ? -2.773 -1.730 2.328 1.00 85.38 103 ARG A CA 1
ATOM 796 C C . ARG A 1 103 ? -4.249 -2.048 2.537 1.00 85.38 103 ARG A C 1
ATOM 798 O O . ARG A 1 103 ? -4.825 -1.544 3.497 1.00 85.38 103 ARG A O 1
ATOM 805 N N . ILE A 1 104 ? -4.869 -2.810 1.637 1.00 81.88 104 ILE A N 1
ATOM 806 C CA . ILE A 1 104 ? -6.258 -3.256 1.796 1.00 81.88 104 ILE A CA 1
ATOM 807 C C . ILE A 1 104 ? -6.328 -4.219 2.986 1.00 81.88 104 ILE A C 1
ATOM 809 O O . ILE A 1 104 ? -7.075 -3.952 3.924 1.00 81.88 104 ILE A O 1
ATOM 813 N N . THR A 1 105 ? -5.451 -5.228 3.026 1.00 90.38 105 THR A N 1
ATOM 814 C CA . THR A 1 105 ? -5.423 -6.212 4.121 1.00 90.38 105 THR A CA 1
ATOM 815 C C . THR A 1 105 ? -5.123 -5.586 5.484 1.00 90.38 105 THR A C 1
ATOM 817 O O . THR A 1 105 ? -5.738 -5.947 6.484 1.00 90.38 105 THR A O 1
ATOM 820 N N . GLU A 1 106 ? -4.223 -4.601 5.548 1.00 91.62 106 GLU A N 1
ATOM 821 C CA . GLU A 1 106 ? -3.885 -3.911 6.795 1.00 91.62 106 GLU A CA 1
ATOM 822 C C . GLU A 1 106 ? -5.059 -3.065 7.301 1.00 91.62 106 GLU A C 1
ATOM 824 O O . GLU A 1 106 ? -5.372 -3.088 8.490 1.00 91.62 106 GLU A O 1
ATOM 829 N N . LYS A 1 107 ? -5.754 -2.354 6.405 1.00 92.94 107 LYS A N 1
ATOM 830 C CA . LYS A 1 107 ? -6.947 -1.578 6.770 1.00 92.94 107 LYS A CA 1
ATOM 831 C C . LYS A 1 107 ? -8.069 -2.468 7.291 1.00 92.94 107 LYS A C 1
ATOM 833 O O . LYS A 1 107 ? -8.668 -2.134 8.308 1.00 92.94 107 LYS A O 1
ATOM 838 N N . GLU A 1 108 ? -8.331 -3.586 6.621 1.00 93.56 108 GLU A N 1
ATOM 839 C CA . GLU A 1 108 ? -9.337 -4.563 7.051 1.00 93.56 108 GLU A CA 1
ATOM 840 C C . GLU A 1 108 ? -8.992 -5.154 8.423 1.00 93.56 108 GLU A C 1
ATOM 842 O O . GLU A 1 108 ? -9.851 -5.236 9.301 1.00 93.56 108 GLU A O 1
ATOM 847 N N . LEU A 1 109 ? -7.717 -5.485 8.649 1.00 92.44 109 LEU A N 1
ATOM 848 C CA . LEU A 1 109 ? -7.237 -5.981 9.936 1.00 92.44 109 LEU A CA 1
ATOM 849 C C . LEU A 1 109 ? -7.386 -4.935 11.053 1.00 92.44 109 LEU A C 1
ATOM 851 O O . LEU A 1 109 ? -7.798 -5.270 12.166 1.00 92.44 109 LEU A O 1
ATOM 855 N N . ILE A 1 110 ? -7.047 -3.673 10.782 1.00 95.44 110 ILE A N 1
ATOM 856 C CA . ILE A 1 110 ? -7.198 -2.576 11.747 1.00 95.44 110 ILE A CA 1
ATOM 857 C C . ILE A 1 110 ? -8.675 -2.379 12.098 1.00 95.44 110 ILE A C 1
ATOM 859 O O . ILE A 1 110 ? -9.004 -2.276 13.280 1.00 95.44 110 ILE A O 1
ATOM 863 N N . GLU A 1 111 ? -9.560 -2.376 11.102 1.00 96.25 111 GLU A N 1
ATOM 864 C CA . GLU A 1 111 ? -11.002 -2.209 11.298 1.00 96.25 111 GLU A CA 1
ATOM 865 C C . GLU A 1 111 ? -11.594 -3.355 12.132 1.00 96.25 111 GLU A C 1
ATOM 867 O O . GLU A 1 111 ? -12.283 -3.106 13.122 1.00 96.25 111 GLU A O 1
ATOM 872 N N . ALA A 1 112 ? -11.258 -4.609 11.814 1.00 95.38 112 ALA A N 1
ATOM 873 C CA . ALA A 1 112 ? -11.719 -5.770 12.576 1.00 95.38 112 ALA A CA 1
ATOM 874 C C . ALA A 1 112 ? -11.286 -5.704 14.054 1.00 95.38 112 ALA A C 1
ATOM 876 O O . ALA A 1 112 ? -12.085 -5.946 14.964 1.00 95.38 112 ALA 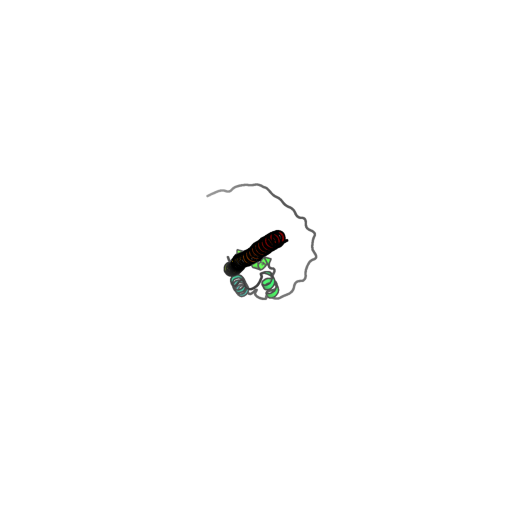A O 1
ATOM 877 N N . ASN A 1 113 ? -10.035 -5.312 14.316 1.00 95.88 113 ASN A N 1
ATOM 878 C CA . ASN A 1 113 ? -9.530 -5.149 15.680 1.00 95.88 113 ASN A CA 1
ATOM 879 C C . ASN A 1 113 ? -10.181 -3.964 16.409 1.00 95.88 113 ASN A C 1
ATOM 881 O O . ASN A 1 113 ? -10.494 -4.063 17.599 1.00 95.88 113 ASN A O 1
ATOM 885 N N . ALA A 1 114 ? -10.419 -2.851 15.710 1.00 97.31 114 ALA A N 1
ATOM 886 C CA . ALA A 1 114 ? -11.120 -1.699 16.265 1.00 97.31 114 ALA A CA 1
ATOM 887 C C . ALA A 1 114 ? -12.550 -2.073 16.683 1.00 97.31 114 ALA A C 1
ATOM 889 O O . ALA A 1 114 ? -12.968 -1.752 17.798 1.00 97.31 114 ALA A O 1
ATOM 890 N N . GLN A 1 115 ? -13.271 -2.820 15.844 1.00 97.19 115 GLN A N 1
ATOM 891 C CA . GLN A 1 115 ? -14.613 -3.320 16.146 1.00 97.19 115 GLN A CA 1
ATOM 892 C C . GLN A 1 115 ? -14.620 -4.253 17.360 1.00 97.19 115 GLN A C 1
ATOM 894 O O . GLN A 1 115 ? -15.455 -4.084 18.254 1.00 97.19 115 GLN A O 1
ATOM 899 N N . ALA A 1 116 ? -13.662 -5.182 17.447 1.00 96.44 116 ALA A N 1
ATOM 900 C CA . ALA A 1 116 ? -13.520 -6.061 18.605 1.00 96.44 116 ALA A CA 1
ATOM 901 C C . ALA A 1 116 ? -13.307 -5.259 19.903 1.00 96.44 116 ALA A C 1
ATOM 903 O O . ALA A 1 116 ? -13.971 -5.500 20.913 1.00 96.44 116 ALA A O 1
ATOM 904 N N . LEU A 1 117 ? -12.445 -4.241 19.869 1.00 96.75 117 LEU A N 1
ATOM 905 C CA . LEU A 1 117 ? -12.174 -3.380 21.020 1.00 96.75 117 LEU A CA 1
ATOM 906 C C . LEU A 1 117 ? -13.396 -2.539 21.423 1.00 96.75 117 LEU A C 1
ATOM 908 O O . LEU A 1 117 ? -13.685 -2.402 22.616 1.00 96.75 117 LEU A O 1
ATOM 912 N N . VAL A 1 118 ? -14.134 -1.994 20.451 1.00 98.12 118 VAL A N 1
ATOM 913 C CA . VAL A 1 118 ? -15.391 -1.270 20.702 1.00 98.12 118 VAL A CA 1
ATOM 914 C C . VAL A 1 118 ? -16.418 -2.194 21.352 1.00 98.12 118 VAL A C 1
ATOM 916 O O . VAL A 1 118 ? -17.026 -1.805 22.350 1.00 98.12 118 VAL A O 1
ATOM 919 N N . HIS A 1 119 ? -16.567 -3.423 20.855 1.00 97.12 119 HIS A N 1
ATOM 920 C CA . HIS A 1 119 ? -17.482 -4.410 21.426 1.00 97.12 119 HIS A CA 1
ATOM 921 C C . HIS A 1 119 ? -17.152 -4.693 22.895 1.00 97.12 119 HIS A C 1
ATOM 923 O O . HIS A 1 119 ? -18.032 -4.608 23.753 1.00 97.12 119 HIS A O 1
ATOM 929 N N . VAL A 1 120 ? -15.879 -4.960 23.200 1.00 98.00 120 VAL A N 1
ATOM 930 C CA . VAL A 1 120 ? -15.414 -5.203 24.574 1.00 98.00 120 VAL A CA 1
ATOM 931 C C . VAL A 1 120 ? -15.729 -4.006 25.473 1.00 98.00 120 VAL A C 1
ATOM 933 O O . VAL A 1 120 ? -16.331 -4.165 26.536 1.00 98.00 120 VAL A O 1
ATOM 936 N N . ARG A 1 121 ? -15.401 -2.783 25.036 1.00 97.94 121 ARG A N 1
ATOM 937 C CA . ARG A 1 121 ? -15.672 -1.565 25.818 1.00 97.94 121 ARG A CA 1
ATOM 938 C C . ARG A 1 121 ? -17.163 -1.338 26.060 1.00 97.94 121 ARG A C 1
ATOM 940 O O . ARG A 1 121 ? -17.544 -0.958 27.167 1.00 97.94 121 ARG A O 1
ATOM 947 N N . LEU A 1 122 ? -18.005 -1.559 25.052 1.00 97.25 122 LEU A N 1
ATOM 948 C CA . LEU A 1 122 ? -19.454 -1.415 25.186 1.00 97.25 122 LEU A CA 1
ATOM 949 C C . LEU A 1 122 ? -20.046 -2.477 26.115 1.00 97.25 122 LEU A C 1
ATOM 951 O O . LEU A 1 122 ? -20.884 -2.126 26.949 1.00 97.25 122 LEU A O 1
ATOM 955 N N . SER A 1 123 ? -19.586 -3.731 26.027 1.00 97.94 123 SER A N 1
ATOM 956 C CA . SER A 1 123 ? -20.000 -4.787 26.959 1.00 97.94 123 SER A CA 1
ATOM 957 C C . SER A 1 123 ? -19.648 -4.402 28.388 1.00 97.94 123 SER A C 1
ATOM 959 O O . SER A 1 123 ? -20.544 -4.308 29.220 1.00 97.94 123 SER A O 1
ATOM 961 N N . HIS A 1 124 ? -18.388 -4.037 28.648 1.00 98.25 124 HIS A N 1
ATOM 962 C CA . HIS A 1 124 ? -17.957 -3.608 29.980 1.00 98.25 124 HIS A CA 1
ATOM 963 C C . HIS A 1 124 ? -18.791 -2.436 30.501 1.00 98.25 124 HIS A C 1
ATOM 965 O O . HIS A 1 124 ? -19.218 -2.444 31.652 1.00 98.25 124 HIS A O 1
ATOM 971 N N . ARG A 1 125 ? -19.072 -1.431 29.662 1.00 97.56 125 ARG A N 1
ATOM 972 C CA . ARG A 1 125 ? -19.899 -0.288 30.066 1.00 97.56 125 ARG A CA 1
ATOM 973 C C . ARG A 1 125 ? -21.312 -0.722 30.456 1.00 97.56 125 ARG A C 1
ATOM 975 O O . ARG A 1 125 ? -21.841 -0.232 31.453 1.00 97.56 125 ARG A O 1
ATOM 982 N N . ARG A 1 126 ? -21.916 -1.634 29.690 1.00 98.19 126 ARG A N 1
ATOM 983 C CA . ARG A 1 126 ? -23.241 -2.190 29.989 1.00 98.19 126 ARG A CA 1
ATOM 984 C C . ARG A 1 126 ? -23.228 -3.013 31.275 1.00 98.19 126 ARG A C 1
ATOM 986 O O . ARG A 1 126 ? -24.135 -2.860 32.088 1.00 98.19 126 ARG A O 1
ATOM 993 N N . ASP A 1 127 ? -22.200 -3.825 31.480 1.00 97.88 127 ASP A N 1
ATOM 994 C CA . ASP A 1 127 ? -22.069 -4.692 32.652 1.00 97.88 127 ASP A CA 1
ATOM 995 C C . ASP A 1 127 ? -21.848 -3.875 33.930 1.00 97.88 127 ASP A C 1
ATOM 997 O O . ASP A 1 127 ? -22.531 -4.098 34.928 1.00 97.88 127 ASP A O 1
ATOM 1001 N N . ILE A 1 128 ? -20.985 -2.853 33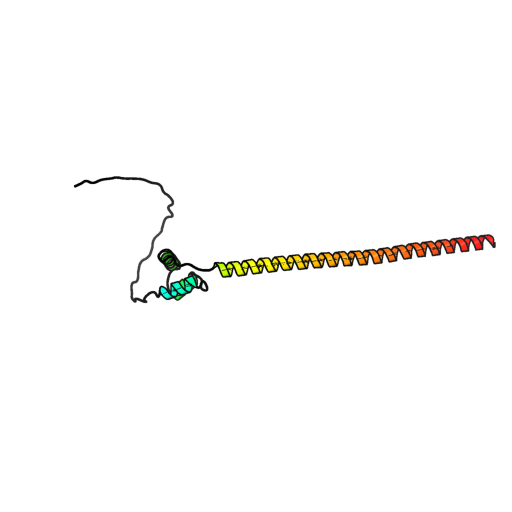.876 1.00 97.62 128 ILE A N 1
ATOM 1002 C CA . ILE A 1 128 ? -20.777 -1.895 34.974 1.00 97.62 128 ILE A CA 1
ATOM 1003 C C . ILE A 1 128 ? -22.071 -1.148 35.291 1.00 97.62 128 ILE A C 1
ATOM 1005 O O . ILE A 1 128 ? -22.424 -0.973 36.455 1.00 97.62 128 ILE A O 1
ATOM 1009 N N . HIS A 1 129 ? -22.800 -0.692 34.271 1.00 98.06 129 HIS A N 1
ATOM 1010 C CA . HIS A 1 129 ? -24.080 -0.033 34.505 1.00 98.06 129 HIS A CA 1
ATOM 1011 C C . HIS A 1 129 ? -25.066 -0.987 35.188 1.00 98.06 129 HIS A C 1
ATOM 1013 O O . HIS A 1 129 ? -25.704 -0.617 36.170 1.00 98.06 129 HIS A O 1
ATOM 1019 N N . ARG A 1 130 ? -25.173 -2.227 34.700 1.00 97.88 130 ARG A N 1
ATOM 1020 C CA . ARG A 1 130 ? -26.068 -3.242 35.260 1.00 97.88 130 ARG A CA 1
ATOM 1021 C C . ARG A 1 130 ? -25.729 -3.566 36.714 1.00 97.88 130 ARG A C 1
ATOM 1023 O O . ARG A 1 130 ? -26.645 -3.618 37.530 1.00 97.88 130 ARG A O 1
ATOM 1030 N N . SER A 1 131 ? -24.450 -3.760 37.042 1.00 97.56 131 SER A N 1
ATOM 1031 C CA . SER A 1 131 ? -24.021 -4.062 38.412 1.00 97.56 131 SER A CA 1
ATOM 1032 C C . SER A 1 131 ? -24.305 -2.901 39.363 1.00 97.56 131 SER A C 1
ATOM 1034 O O . SER A 1 131 ? -24.834 -3.126 40.448 1.00 97.56 131 SER A O 1
ATOM 1036 N N . ARG A 1 132 ? -24.061 -1.654 38.934 1.00 97.44 132 ARG A N 1
ATOM 1037 C CA . ARG A 1 132 ? -24.413 -0.455 39.712 1.00 97.44 132 ARG A CA 1
ATOM 1038 C C . ARG A 1 132 ? -25.917 -0.336 39.930 1.00 97.44 132 ARG A C 1
ATOM 1040 O O . ARG A 1 132 ? -26.337 -0.093 41.052 1.00 97.44 132 ARG A O 1
ATOM 1047 N N . SER A 1 133 ? -26.729 -0.529 38.889 1.00 97.81 133 SER A N 1
ATOM 1048 C CA . SER A 1 133 ? -28.190 -0.491 39.023 1.00 97.81 133 SER A CA 1
ATOM 1049 C C . SER A 1 133 ? -28.713 -1.562 39.980 1.00 97.81 133 SER A C 1
ATOM 1051 O O . SER A 1 133 ? -29.649 -1.299 40.725 1.00 97.81 133 SER A O 1
ATOM 1053 N N . LEU A 1 134 ? -28.122 -2.760 39.967 1.00 97.81 134 LEU A N 1
ATOM 1054 C CA . LEU A 1 134 ? -28.494 -3.838 40.880 1.00 97.81 134 LEU A CA 1
ATOM 1055 C C . LEU A 1 134 ? -28.099 -3.498 42.322 1.00 97.81 134 LEU A C 1
ATOM 1057 O O . LEU A 1 134 ? -28.923 -3.646 43.215 1.00 97.81 134 LEU A O 1
ATOM 1061 N N . LEU A 1 135 ? -26.881 -2.989 42.534 1.00 97.56 135 LEU A N 1
ATOM 1062 C CA . LEU A 1 135 ? -26.416 -2.564 43.854 1.00 97.56 135 LEU A CA 1
ATOM 1063 C C . LEU A 1 135 ? -27.322 -1.486 44.459 1.00 97.56 135 LEU A C 1
ATOM 1065 O O . LEU A 1 135 ? -27.695 -1.620 45.614 1.00 97.56 135 LEU A O 1
ATOM 1069 N N . MET A 1 136 ? -27.699 -0.459 43.688 1.00 97.06 136 MET A N 1
ATOM 1070 C CA . MET A 1 136 ? -28.589 0.600 44.186 1.00 97.06 136 MET A CA 1
ATOM 1071 C C . MET A 1 136 ? -29.942 0.030 44.622 1.00 97.06 136 MET A C 1
ATOM 1073 O O . MET A 1 136 ? -30.368 0.303 45.731 1.00 97.06 136 MET A O 1
ATOM 1077 N N . ARG A 1 137 ? -30.550 -0.856 43.820 1.00 97.12 137 ARG A N 1
ATOM 1078 C CA . ARG A 1 137 ? -31.806 -1.523 44.202 1.00 97.12 137 ARG A CA 1
ATOM 1079 C C . ARG A 1 137 ? -31.680 -2.331 45.496 1.00 97.12 137 ARG A C 1
ATOM 1081 O O . ARG A 1 137 ? -32.584 -2.299 46.313 1.00 97.12 137 ARG A O 1
ATOM 1088 N N . LEU A 1 138 ? -30.565 -3.043 45.685 1.00 97.12 138 LEU A N 1
ATOM 1089 C CA . LEU A 1 138 ? -30.322 -3.779 46.929 1.00 97.12 138 LEU A CA 1
ATOM 1090 C C . LEU A 1 138 ? -30.139 -2.848 48.132 1.00 97.12 138 LEU A C 1
ATOM 1092 O O . LEU A 1 138 ? -30.527 -3.216 49.233 1.00 97.12 138 LEU A O 1
ATOM 1096 N N . MET A 1 139 ? -29.530 -1.674 47.946 1.00 96.75 139 MET A N 1
ATOM 1097 C CA . MET A 1 139 ? -29.434 -0.678 49.015 1.00 96.75 139 MET A CA 1
ATOM 1098 C C . MET A 1 139 ? -30.816 -0.105 49.350 1.00 96.75 139 MET A C 1
ATOM 1100 O O . MET A 1 139 ? -31.149 -0.048 50.527 1.00 96.75 139 MET A O 1
ATOM 1104 N N . ASP A 1 140 ? -31.641 0.204 48.343 1.00 96.75 140 ASP A N 1
ATOM 1105 C CA . ASP A 1 140 ? -33.024 0.665 48.540 1.00 96.75 140 ASP A CA 1
ATOM 1106 C C . ASP A 1 140 ? -33.851 -0.371 49.338 1.00 96.75 140 ASP A C 1
ATOM 1108 O O . ASP A 1 140 ? -34.550 -0.023 50.289 1.00 96.75 140 ASP A O 1
ATOM 1112 N N . ASP A 1 141 ? -33.731 -1.665 49.004 1.00 95.56 141 ASP A N 1
ATOM 1113 C CA . ASP A 1 141 ? -34.406 -2.755 49.726 1.00 95.56 141 ASP A CA 1
ATOM 1114 C C . ASP A 1 141 ? -33.944 -2.868 51.192 1.00 95.56 141 ASP A C 1
ATOM 1116 O O . ASP A 1 141 ? -34.738 -3.238 52.059 1.00 95.56 141 ASP A O 1
ATOM 1120 N N . LEU A 1 14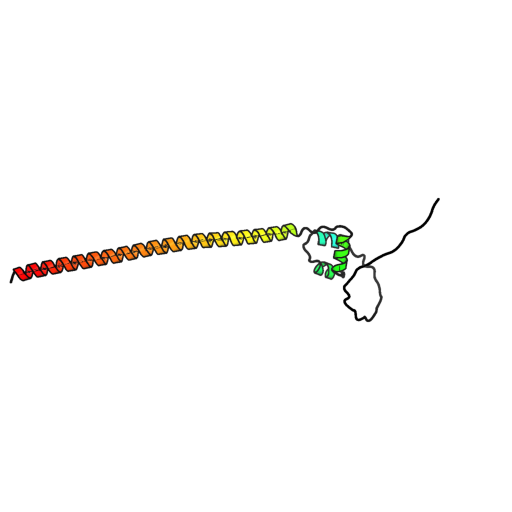2 ? -32.670 -2.572 51.478 1.00 95.75 142 LEU A N 1
ATOM 1121 C CA . LEU A 1 142 ? -32.133 -2.562 52.843 1.00 95.75 142 LEU A CA 1
ATOM 1122 C C . LEU A 1 142 ? -32.602 -1.338 53.634 1.00 95.75 142 LEU A C 1
ATOM 1124 O O . LEU A 1 142 ? -32.892 -1.474 54.819 1.00 95.75 142 LEU A O 1
ATOM 1128 N N . GLU A 1 143 ? -32.709 -0.169 53.000 1.00 93.75 143 GLU A N 1
ATOM 1129 C CA . GLU A 1 143 ? -33.243 1.041 53.636 1.00 93.75 143 GLU A CA 1
ATOM 1130 C C . GLU A 1 143 ? -34.706 0.865 54.068 1.00 93.75 143 GLU A C 1
ATOM 1132 O O . GLU A 1 143 ? -35.095 1.380 55.108 1.00 93.75 143 GLU A O 1
ATOM 1137 N N . LEU A 1 144 ? -35.504 0.091 53.323 1.00 94.88 144 LEU A N 1
ATOM 1138 C CA . LEU A 1 144 ? -36.895 -0.220 53.681 1.00 94.88 144 LEU A CA 1
ATOM 1139 C C . LEU A 1 144 ? -37.043 -1.214 54.848 1.00 94.88 144 LEU A C 1
ATOM 1141 O O . LEU A 1 144 ? -38.139 -1.343 55.395 1.00 94.88 144 LEU A O 1
ATOM 1145 N N . GLN A 1 145 ? -35.987 -1.957 55.196 1.00 91.44 145 GLN A N 1
ATOM 1146 C CA . GLN A 1 145 ? -36.000 -2.950 56.282 1.00 91.44 145 GLN A CA 1
ATOM 1147 C C . GLN A 1 145 ? -35.601 -2.371 57.649 1.00 91.44 145 GLN A C 1
ATOM 1149 O O . GLN A 1 145 ? -35.699 -3.087 58.650 1.00 91.44 145 GLN A O 1
ATOM 1154 N N . VAL A 1 146 ? -35.144 -1.115 57.692 1.00 72.44 146 VAL A N 1
ATOM 1155 C CA . VAL A 1 146 ? -34.754 -0.375 58.906 1.00 72.44 146 VAL A CA 1
ATOM 1156 C C . VAL A 1 146 ? -35.876 0.565 59.326 1.00 72.44 146 VAL A C 1
ATOM 1158 O O . VAL A 1 146 ? -36.181 0.581 60.539 1.00 72.44 146 VAL A O 1
#

Sequence (146 aa):
MASTPAGKKPANPPKKSTKPAVPLKAAGSSARATDWETIELDYRAGIKTLRQMAEEHSLTEGAIRKRAKRDDWTRDLSERIQAKAEALVRKDAVRNEVRTESRITEKELIEANAQALVHVRLSHRRDIHRSRSLLMRLMDDLELQV

Foldseek 3Di:
DDDDDDDDYDDDDDDDDDDDDDDDDDDDDDDPPQPVVVLLVCQQAQPDDLVRSCVVSVHDSVVSVVVCVVVVRDHPCPVVVVVVVVVVVVVVVVVVVVVVVVVVVVVVVVVVVVVVVVVVVVVVVVVVVVVVVVVVVVVVVVVVVD

pLDDT: mean 73.73, std 21.79, range [25.66, 98.25]